Protein AF-A0A714JYG7-F1 (afdb_monomer)

Sequence (99 aa):
MRKHTPIIKWAGGKTKLMPFLSKHFPHDKSRRWVEPFIGGGAVFLNMFATEALLADSNPDLINLYRNIQRNKPAFIREVQLLAERHFEEEDYYVLRNTF

Radius of gyration: 16.34 Å; Cα contacts (8 Å, |Δi|>4): 71; chains: 1; bounding box: 40×27×45 Å

Mean predicted aligned error: 3.96 Å

Foldseek 3Di:
DDQDDQPDDFPPQCLVVQVVCVVVPDPPQVDEAEAQDCTSVRNVVSDDHPHYHHHDPDVVVVVVVVCCVPPVVVVVVVVVVVVPDDDDPVNVVVVVVVD

Nearest PDB structures (foldseek):
  4rts-assembly1_A  TM=8.724E-01  e=8.100E-05  Escherichia coli str. K-12 substr. MDS42
  4rtp-assembly1_A  TM=8.863E-01  e=1.326E-04  Escherichia coli str. K-12 substr. MDS42
  4rto-assembly1_A  TM=8.886E-01  e=1.236E-04  Escherichia coli str. K-12 substr. MDS42
  1yf3-assembly1_A  TM=7.286E-01  e=8.429E-03  Tequatrovirus T4
  6r6k-assembly2_B  TM=2.890E-01  e=5.865E+00  Pseudomonas aeruginosa

Secondary structure (DSSP, 8-state):
-PPPP-SS--TT-GGGTHHHHHHHS---TTSPEEETT-TT-TTGGGS--SSEEE--S-HHHHHHHHHHHHHHHHHHHHHHHHHHS---HHHHHHHHHH-

Organism: NCBI:txid220341

Structure (mmCIF, N/CA/C/O backbone):
data_AF-A0A714JYG7-F1
#
_entry.id   AF-A0A714JYG7-F1
#
loop_
_atom_site.group_PDB
_atom_site.id
_atom_site.type_symbol
_atom_site.label_atom_id
_atom_site.label_alt_id
_atom_site.label_comp_id
_atom_site.label_asym_id
_atom_site.label_entity_id
_atom_site.label_seq_id
_atom_site.pdbx_PDB_ins_code
_atom_site.Cartn_x
_atom_site.Cartn_y
_atom_site.Cartn_z
_atom_site.occupancy
_atom_site.B_iso_or_equiv
_atom_site.auth_seq_id
_atom_site.auth_comp_id
_atom_site.auth_asym_id
_atom_site.auth_atom_id
_atom_site.pdbx_PDB_model_num
ATOM 1 N N . MET A 1 1 ? 20.173 4.069 -3.162 1.00 59.81 1 MET A N 1
ATOM 2 C CA . MET A 1 1 ? 18.808 4.221 -3.718 1.00 59.81 1 MET A CA 1
ATOM 3 C C . MET A 1 1 ? 17.852 4.464 -2.562 1.00 59.81 1 MET A C 1
ATOM 5 O O . MET A 1 1 ? 17.959 3.749 -1.570 1.00 59.81 1 MET A O 1
ATOM 9 N N . ARG A 1 2 ? 16.981 5.477 -2.634 1.00 67.50 2 ARG A N 1
ATOM 10 C CA . ARG A 1 2 ? 15.970 5.706 -1.590 1.00 67.50 2 ARG A CA 1
ATOM 11 C C . ARG A 1 2 ? 14.984 4.539 -1.621 1.00 67.50 2 ARG A C 1
ATOM 13 O O . ARG A 1 2 ? 14.439 4.234 -2.675 1.00 67.50 2 ARG A O 1
ATOM 20 N N . LYS A 1 3 ? 14.819 3.854 -0.492 1.00 80.94 3 LYS A N 1
ATOM 21 C CA . LYS A 1 3 ? 13.912 2.711 -0.376 1.00 80.94 3 LYS A CA 1
ATOM 22 C C . LYS A 1 3 ? 12.511 3.224 -0.065 1.00 80.94 3 LYS A C 1
ATOM 24 O O . LYS A 1 3 ? 12.328 3.930 0.924 1.00 80.94 3 LYS A O 1
ATOM 29 N N . HIS A 1 4 ? 11.547 2.878 -0.904 1.00 89.56 4 HIS A N 1
ATOM 30 C CA . HIS A 1 4 ? 10.141 3.182 -0.679 1.00 89.56 4 HIS A CA 1
ATOM 31 C C . HIS A 1 4 ? 9.474 2.003 0.028 1.00 89.56 4 HIS A C 1
ATOM 33 O O . HIS A 1 4 ? 9.618 0.847 -0.378 1.00 89.56 4 HIS A O 1
ATOM 39 N N . THR A 1 5 ? 8.761 2.289 1.111 1.00 90.75 5 THR A N 1
ATOM 40 C CA . THR A 1 5 ? 8.016 1.274 1.859 1.00 90.75 5 THR A CA 1
ATOM 41 C C . THR A 1 5 ? 6.590 1.196 1.313 1.00 90.75 5 THR A C 1
ATOM 43 O O . THR A 1 5 ? 5.984 2.247 1.098 1.00 90.75 5 THR A O 1
ATOM 46 N N . PRO A 1 6 ? 6.043 -0.015 1.093 1.00 92.75 6 PRO A N 1
ATOM 47 C CA . PRO A 1 6 ? 4.612 -0.225 0.899 1.00 92.75 6 PRO A CA 1
ATOM 48 C C . PRO A 1 6 ? 3.754 0.556 1.890 1.00 92.75 6 PRO A C 1
ATOM 50 O O . PRO A 1 6 ? 4.060 0.597 3.080 1.00 92.75 6 PRO A O 1
ATOM 53 N N . ILE A 1 7 ? 2.659 1.131 1.400 1.00 92.00 7 ILE A N 1
ATOM 54 C CA . ILE A 1 7 ? 1.698 1.887 2.217 1.00 92.00 7 ILE A CA 1
ATOM 55 C C . ILE A 1 7 ? 0.886 0.997 3.168 1.00 92.00 7 ILE A C 1
ATOM 57 O O . ILE A 1 7 ? 0.365 1.480 4.165 1.00 92.00 7 ILE A O 1
ATOM 61 N N . ILE A 1 8 ? 0.793 -0.300 2.868 1.00 94.12 8 ILE A N 1
ATOM 62 C CA . ILE A 1 8 ? 0.073 -1.294 3.662 1.00 94.12 8 ILE A CA 1
ATOM 63 C C . ILE A 1 8 ? 0.981 -2.483 3.965 1.00 94.12 8 ILE A C 1
ATOM 65 O O . ILE A 1 8 ? 1.850 -2.855 3.167 1.00 94.12 8 ILE A O 1
ATOM 69 N N . LYS A 1 9 ? 0.758 -3.114 5.121 1.00 92.12 9 LYS A N 1
ATOM 70 C CA . LYS A 1 9 ? 1.323 -4.437 5.395 1.00 92.12 9 LYS A CA 1
ATOM 71 C C . LYS A 1 9 ? 0.623 -5.446 4.489 1.00 92.12 9 LYS A C 1
ATOM 73 O O . LYS A 1 9 ? -0.600 -5.472 4.422 1.00 92.12 9 LYS A O 1
ATOM 78 N N . TRP A 1 10 ? 1.404 -6.272 3.804 1.00 94.12 10 TRP A N 1
ATOM 79 C CA . TRP A 1 10 ? 0.881 -7.272 2.880 1.00 94.12 10 TRP A CA 1
ATOM 80 C C . TRP A 1 10 ? 1.672 -8.568 3.006 1.00 94.12 10 TRP A C 1
ATOM 82 O O . TRP A 1 10 ? 2.910 -8.545 3.041 1.00 94.12 10 TRP A O 1
ATOM 92 N N . ALA A 1 11 ? 0.968 -9.697 3.069 1.00 91.38 11 ALA A N 1
ATOM 93 C CA . ALA A 1 11 ? 1.604 -11.007 3.059 1.00 91.38 11 ALA A CA 1
ATOM 94 C C . ALA A 1 11 ? 2.410 -11.189 1.759 1.00 91.38 11 ALA A C 1
ATOM 96 O O . ALA A 1 11 ? 1.986 -10.779 0.681 1.00 91.38 11 ALA A O 1
ATOM 97 N N . GLY A 1 12 ? 3.614 -11.759 1.854 1.00 89.44 12 GLY A N 1
ATOM 98 C CA . GLY A 1 12 ? 4.486 -11.932 0.684 1.00 89.44 12 GLY A CA 1
ATOM 99 C C . GLY A 1 12 ? 5.163 -10.648 0.177 1.00 89.44 12 GLY A C 1
ATOM 100 O O . GLY A 1 12 ? 5.590 -10.594 -0.982 1.00 89.44 12 GLY A O 1
ATOM 101 N N . GLY A 1 13 ? 5.283 -9.615 1.022 1.00 87.81 13 GLY A N 1
ATOM 102 C CA . GLY A 1 13 ? 5.994 -8.375 0.704 1.00 87.81 13 GLY A CA 1
ATOM 103 C C . GLY A 1 13 ? 7.457 -8.604 0.291 1.00 87.81 13 GLY A C 1
ATOM 104 O O . GLY A 1 13 ? 8.273 -9.115 1.058 1.00 87.81 13 GLY A O 1
ATOM 105 N N . LYS A 1 14 ? 7.819 -8.171 -0.923 1.00 91.75 14 LYS A N 1
ATOM 106 C CA . LYS A 1 14 ? 9.126 -8.443 -1.564 1.00 91.75 14 LYS A CA 1
ATOM 107 C C . LYS A 1 14 ? 10.225 -7.434 -1.210 1.00 91.75 14 LYS A C 1
ATOM 109 O O . LYS A 1 14 ? 11.310 -7.455 -1.780 1.00 91.75 14 LYS A O 1
ATOM 114 N N . THR A 1 15 ? 9.994 -6.582 -0.214 1.00 91.25 15 THR A N 1
ATOM 115 C CA . THR A 1 15 ? 10.893 -5.488 0.191 1.00 91.25 15 THR A CA 1
ATOM 116 C C . THR A 1 15 ? 12.310 -5.947 0.574 1.00 91.25 15 THR A C 1
ATOM 118 O O . THR A 1 15 ? 13.266 -5.177 0.447 1.00 91.25 15 THR A O 1
ATOM 121 N N . LYS A 1 16 ? 12.470 -7.189 1.058 1.00 91.25 16 LYS A N 1
ATOM 122 C CA . LYS A 1 16 ? 13.780 -7.801 1.359 1.00 91.25 16 LYS A CA 1
ATOM 123 C C . LYS A 1 16 ? 14.482 -8.364 0.115 1.00 91.25 16 LYS A C 1
ATOM 125 O O . LYS A 1 16 ? 15.704 -8.412 0.094 1.00 91.25 16 LYS A O 1
ATOM 130 N N . LEU A 1 17 ? 13.728 -8.730 -0.923 1.00 92.81 17 LEU A N 1
ATOM 131 C CA . LEU A 1 17 ? 14.249 -9.275 -2.182 1.00 92.81 17 LEU A CA 1
ATOM 132 C C . LEU A 1 17 ? 14.685 -8.191 -3.175 1.00 92.81 17 LEU A C 1
ATOM 134 O O . LEU A 1 17 ? 15.296 -8.512 -4.190 1.00 92.81 17 LEU A O 1
ATOM 138 N N . MET A 1 18 ? 14.423 -6.913 -2.888 1.00 91.00 18 MET A N 1
ATOM 139 C CA . MET A 1 18 ? 14.758 -5.811 -3.795 1.00 91.00 18 MET A CA 1
ATOM 140 C C . MET A 1 18 ? 16.214 -5.796 -4.288 1.00 91.00 18 MET A C 1
ATOM 142 O O . MET A 1 18 ? 16.385 -5.594 -5.485 1.00 91.00 18 MET A O 1
ATOM 146 N N . PRO A 1 19 ? 17.255 -6.057 -3.463 1.00 91.00 19 PRO A N 1
ATOM 147 C CA . PRO A 1 19 ? 18.637 -6.095 -3.953 1.00 91.00 19 PRO A CA 1
ATOM 148 C C . PRO A 1 19 ? 18.904 -7.198 -4.984 1.00 91.00 19 PRO A C 1
ATOM 150 O O . PRO A 1 19 ? 19.830 -7.082 -5.781 1.00 91.00 19 PRO A O 1
ATOM 153 N N . PHE A 1 20 ? 18.132 -8.286 -4.941 1.00 93.50 20 PHE A N 1
ATOM 154 C CA . PHE A 1 20 ? 18.207 -9.366 -5.919 1.00 93.50 20 PHE A CA 1
ATOM 155 C C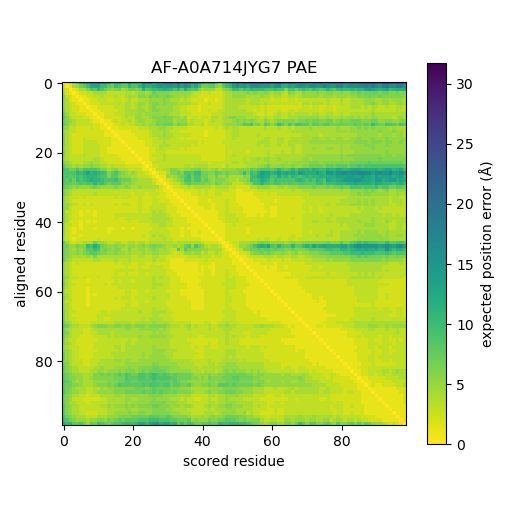 . PHE A 1 20 ? 17.395 -9.021 -7.171 1.00 93.50 20 PHE A C 1
ATOM 157 O O . PHE A 1 20 ? 17.911 -9.122 -8.281 1.00 93.50 20 PHE A O 1
ATOM 164 N N . LEU A 1 21 ? 16.151 -8.564 -6.995 1.00 91.62 21 LEU A N 1
ATOM 165 C CA . LEU A 1 21 ? 15.255 -8.218 -8.100 1.00 91.62 21 LEU A CA 1
ATOM 166 C C . LEU A 1 21 ? 15.816 -7.079 -8.954 1.00 91.62 21 LEU A C 1
ATOM 168 O O . LEU A 1 21 ? 15.788 -7.175 -10.175 1.00 91.62 21 LEU A O 1
ATOM 172 N N . SER A 1 22 ? 16.391 -6.042 -8.338 1.00 88.94 22 SER A N 1
ATOM 173 C CA . SER A 1 22 ? 16.936 -4.892 -9.066 1.00 88.94 22 SER A CA 1
ATOM 174 C C . SER A 1 22 ? 18.106 -5.251 -9.983 1.00 88.94 22 SER A C 1
ATOM 176 O O . SER A 1 22 ? 18.273 -4.604 -11.009 1.00 88.94 22 SER A O 1
ATOM 178 N N . LYS A 1 23 ? 18.890 -6.284 -9.639 1.00 91.62 23 LYS A N 1
ATOM 179 C CA . LYS A 1 23 ? 20.005 -6.782 -10.464 1.00 91.62 23 LYS A CA 1
ATOM 180 C C . LYS A 1 23 ? 19.544 -7.541 -11.707 1.00 91.62 23 LYS A C 1
ATOM 182 O O . LYS A 1 23 ? 20.284 -7.602 -12.679 1.00 91.62 23 LYS A O 1
ATOM 187 N N . HIS A 1 24 ? 18.359 -8.144 -11.654 1.00 90.81 24 HIS A N 1
ATOM 188 C CA . HIS A 1 24 ? 17.820 -8.979 -12.731 1.00 90.81 24 HIS A CA 1
ATOM 189 C C . HIS A 1 24 ? 16.710 -8.278 -13.512 1.00 90.81 24 HIS A C 1
ATOM 191 O O . HIS A 1 24 ? 16.174 -8.836 -14.468 1.00 90.81 24 HIS A O 1
ATOM 197 N N . PHE A 1 25 ? 16.326 -7.074 -13.094 1.00 86.62 25 PHE A N 1
ATOM 198 C CA . PHE A 1 25 ? 15.247 -6.362 -13.737 1.00 86.62 25 PHE A CA 1
ATOM 199 C C . PHE A 1 25 ? 15.717 -5.745 -15.062 1.00 86.62 25 PHE A C 1
ATOM 201 O O . PHE A 1 25 ? 16.740 -5.058 -15.076 1.00 86.62 25 PHE A O 1
ATOM 208 N N . PRO A 1 26 ? 14.983 -5.934 -16.172 1.00 83.44 26 PRO A N 1
ATOM 209 C CA . PRO A 1 26 ? 15.343 -5.323 -17.443 1.00 83.44 26 PRO A CA 1
ATOM 210 C C . PRO A 1 26 ? 15.328 -3.793 -17.334 1.00 83.44 26 PRO A C 1
ATOM 212 O O . PRO A 1 26 ? 14.319 -3.183 -17.001 1.00 83.44 26 PRO A O 1
ATOM 215 N N . HIS A 1 27 ? 16.451 -3.154 -17.656 1.00 77.25 27 HIS A N 1
ATOM 216 C CA . HIS A 1 27 ? 16.588 -1.693 -17.603 1.00 77.25 27 HIS A CA 1
ATOM 217 C C . HIS A 1 27 ? 16.061 -0.971 -18.859 1.00 77.25 27 HIS A C 1
ATOM 219 O O . HIS A 1 27 ? 16.256 0.236 -19.004 1.00 77.25 27 HIS A O 1
ATOM 225 N N . ASP A 1 28 ? 15.391 -1.694 -19.760 1.00 83.81 28 ASP A N 1
ATOM 226 C CA . ASP A 1 28 ? 14.766 -1.140 -20.960 1.00 83.81 28 ASP A CA 1
ATOM 227 C C . ASP A 1 28 ? 13.505 -0.342 -20.595 1.00 83.81 28 ASP A C 1
ATOM 229 O O . ASP A 1 28 ? 12.432 -0.894 -20.349 1.00 83.81 28 ASP A O 1
ATOM 233 N N . LYS A 1 29 ? 13.646 0.985 -20.573 1.00 80.06 29 LYS A N 1
ATOM 234 C CA . LYS A 1 29 ? 12.573 1.928 -20.227 1.00 80.06 29 LYS A CA 1
ATOM 235 C C . LYS A 1 29 ? 11.565 2.161 -21.357 1.00 80.06 29 LYS A C 1
ATOM 237 O O . LYS A 1 29 ? 10.598 2.886 -21.134 1.00 80.06 29 LYS A O 1
ATOM 242 N N . SER A 1 30 ? 11.792 1.600 -22.550 1.00 84.62 30 SER A N 1
ATOM 243 C CA . SER A 1 30 ? 10.851 1.696 -23.677 1.00 84.62 30 SER A CA 1
ATOM 244 C C . SER A 1 30 ? 9.677 0.723 -23.550 1.00 84.62 30 SER A C 1
ATOM 246 O O . SER A 1 30 ? 8.651 0.892 -24.207 1.00 84.62 30 SER A O 1
ATOM 248 N N . ARG A 1 31 ? 9.809 -0.292 -22.688 1.00 87.50 31 ARG A N 1
ATOM 249 C CA . ARG A 1 31 ? 8.783 -1.307 -22.462 1.00 87.50 31 ARG A CA 1
ATOM 250 C C . ARG A 1 31 ? 7.864 -0.915 -21.316 1.00 87.50 31 ARG A C 1
ATOM 252 O O . ARG A 1 31 ? 8.291 -0.361 -20.304 1.00 87.50 31 ARG A O 1
ATOM 259 N N . ARG A 1 32 ? 6.596 -1.295 -21.452 1.00 90.44 32 ARG A N 1
ATOM 260 C CA . ARG A 1 32 ? 5.622 -1.230 -20.364 1.00 90.44 32 ARG A CA 1
ATOM 261 C C . ARG A 1 32 ? 5.903 -2.327 -19.336 1.00 90.44 32 ARG A C 1
ATOM 263 O O . ARG A 1 32 ? 6.014 -3.500 -19.688 1.00 90.44 32 ARG A O 1
ATOM 270 N N . TRP A 1 33 ? 5.954 -1.950 -18.063 1.00 91.94 33 TRP A N 1
ATOM 271 C CA . TRP A 1 33 ? 5.955 -2.882 -16.938 1.00 91.94 33 TRP A CA 1
ATOM 272 C C . TRP A 1 33 ? 4.560 -3.487 -16.754 1.00 91.94 33 TRP A C 1
ATOM 274 O O . TRP A 1 33 ? 3.573 -2.756 -16.764 1.00 91.94 33 TRP A O 1
ATOM 284 N N . VAL A 1 34 ? 4.460 -4.795 -16.519 1.00 93.81 34 VAL A N 1
ATOM 285 C CA . VAL A 1 34 ? 3.193 -5.453 -16.160 1.00 93.81 34 VAL A CA 1
ATOM 286 C C . VAL A 1 34 ? 3.377 -6.222 -14.850 1.00 93.81 34 VAL A C 1
ATOM 288 O O . VAL A 1 34 ? 4.155 -7.171 -14.804 1.00 93.81 34 VAL A O 1
ATOM 291 N N . GLU A 1 35 ? 2.657 -5.827 -13.794 1.00 94.75 35 GLU A N 1
ATOM 292 C CA . GLU A 1 35 ? 2.606 -6.542 -12.508 1.00 94.75 35 GLU A CA 1
ATOM 293 C C . GLU A 1 35 ? 1.208 -7.127 -12.298 1.00 94.75 35 GLU A C 1
ATOM 295 O O . GLU A 1 35 ? 0.309 -6.399 -11.882 1.00 94.75 35 GLU A O 1
ATOM 300 N N . PRO A 1 36 ? 0.987 -8.421 -12.575 1.00 96.56 36 PRO A N 1
ATOM 301 C CA . PRO A 1 36 ? -0.327 -9.040 -12.393 1.00 96.56 36 PRO A CA 1
ATOM 302 C C . PRO A 1 36 ? -0.704 -9.283 -10.920 1.00 96.56 36 PRO A C 1
ATOM 304 O O . PRO A 1 36 ? -1.864 -9.567 -10.636 1.00 96.56 36 PRO A O 1
ATOM 307 N N . PHE A 1 37 ? 0.268 -9.189 -10.003 1.00 95.88 37 PHE A N 1
ATOM 308 C CA . PHE A 1 37 ? 0.113 -9.465 -8.569 1.00 95.88 37 PHE A CA 1
ATOM 309 C C . PHE A 1 37 ? 0.847 -8.410 -7.734 1.00 95.88 37 PHE A C 1
ATOM 311 O O . PHE A 1 37 ? 1.850 -8.706 -7.075 1.00 95.88 37 PHE A O 1
ATOM 318 N N . ILE A 1 38 ? 0.395 -7.159 -7.811 1.00 95.50 38 ILE A N 1
ATOM 319 C CA . ILE A 1 38 ? 1.071 -6.039 -7.143 1.00 95.50 38 ILE A CA 1
ATOM 320 C C . ILE A 1 38 ? 1.151 -6.227 -5.619 1.00 95.50 38 ILE A C 1
ATOM 322 O O . ILE A 1 38 ? 2.165 -5.867 -5.006 1.00 95.50 38 ILE A O 1
ATOM 326 N N . GLY A 1 39 ? 0.110 -6.787 -4.986 1.00 95.50 39 GLY A N 1
ATOM 327 C CA . GLY A 1 39 ? -0.016 -6.800 -3.530 1.00 95.50 39 GLY A CA 1
ATOM 328 C C . GLY A 1 39 ? 0.246 -5.412 -2.926 1.00 95.50 39 GLY A C 1
ATOM 329 O O . GLY A 1 39 ? -0.220 -4.399 -3.433 1.00 95.50 39 GLY A O 1
ATOM 330 N N . GLY A 1 40 ? 1.083 -5.332 -1.887 1.00 94.19 40 GLY A N 1
ATOM 331 C CA . GLY A 1 40 ? 1.500 -4.050 -1.292 1.00 94.19 40 GLY A CA 1
ATOM 332 C C . GLY A 1 40 ? 2.426 -3.169 -2.158 1.00 94.19 40 GLY A C 1
ATOM 333 O O . GLY A 1 40 ? 2.907 -2.138 -1.687 1.00 94.19 40 GLY A O 1
ATOM 334 N N . GLY A 1 41 ? 2.750 -3.558 -3.395 1.00 94.50 41 GLY A N 1
ATOM 335 C CA . GLY A 1 41 ? 3.500 -2.723 -4.341 1.00 94.50 41 GLY A CA 1
ATOM 336 C C . GLY A 1 41 ? 4.988 -2.565 -4.032 1.00 94.50 41 GLY A C 1
ATOM 337 O O . GLY A 1 41 ? 5.6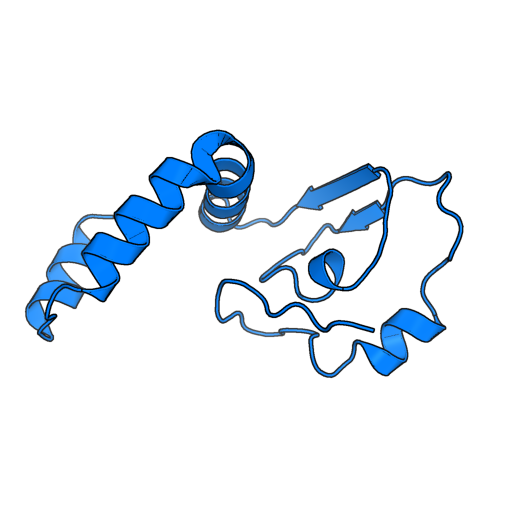23 -1.628 -4.506 1.00 94.50 41 GLY A O 1
ATOM 338 N N . ALA A 1 42 ? 5.572 -3.466 -3.236 1.00 94.00 42 ALA A N 1
ATOM 339 C CA . ALA A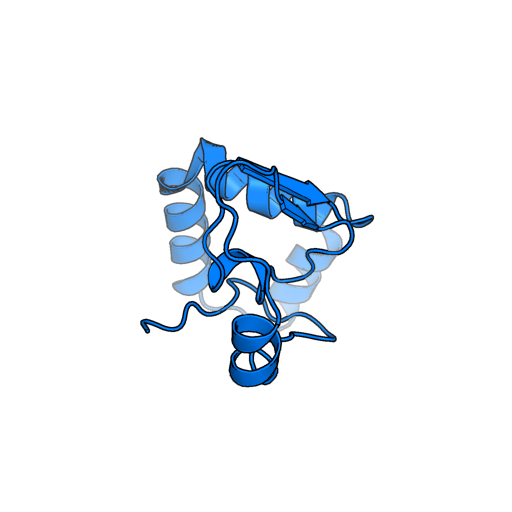 1 42 ? 6.974 -3.375 -2.821 1.00 94.00 42 ALA A CA 1
ATOM 340 C C . ALA A 1 42 ? 7.954 -3.293 -4.001 1.00 94.00 42 ALA A C 1
ATOM 342 O O . ALA A 1 42 ? 8.939 -2.561 -3.916 1.00 9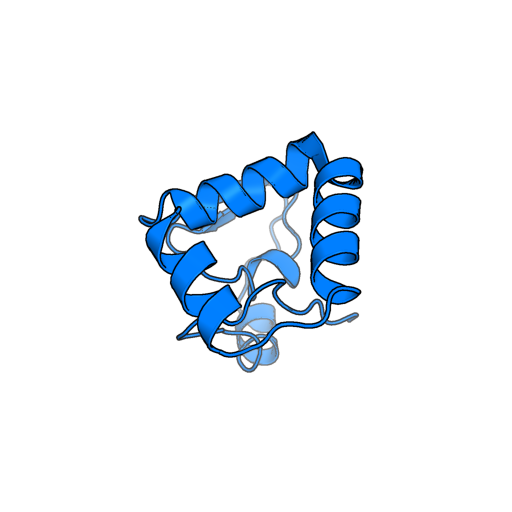4.00 42 ALA A O 1
ATOM 343 N N . VAL A 1 43 ? 7.690 -4.039 -5.077 1.00 92.56 43 VAL A N 1
ATOM 344 C CA . VAL A 1 43 ? 8.547 -4.051 -6.265 1.00 92.56 43 VAL A CA 1
ATOM 345 C C . VAL A 1 43 ? 8.320 -2.783 -7.078 1.00 92.56 43 VAL A C 1
ATOM 347 O O . VAL A 1 43 ? 9.259 -2.006 -7.220 1.00 92.56 43 VAL A O 1
ATOM 350 N N . PHE A 1 44 ? 7.082 -2.524 -7.507 1.00 91.81 44 PHE A N 1
ATOM 351 C CA . PHE A 1 44 ? 6.706 -1.307 -8.229 1.00 91.81 44 PHE A CA 1
ATOM 352 C C . PHE A 1 44 ? 7.241 -0.017 -7.582 1.00 91.81 44 PHE A C 1
ATOM 354 O O . PHE A 1 44 ? 7.867 0.796 -8.253 1.00 91.81 44 PHE A O 1
ATOM 361 N N . LEU A 1 45 ? 7.089 0.157 -6.263 1.00 91.50 45 LEU A N 1
ATOM 362 C CA . LEU A 1 45 ? 7.537 1.368 -5.559 1.00 91.50 45 LEU A CA 1
ATOM 363 C C . LEU A 1 45 ? 9.060 1.562 -5.553 1.00 91.50 45 LEU A C 1
ATOM 365 O O . LEU A 1 45 ? 9.542 2.655 -5.266 1.00 91.50 45 LEU A O 1
ATOM 369 N N . ASN A 1 46 ? 9.826 0.505 -5.814 1.00 90.75 46 ASN A N 1
ATOM 370 C CA . ASN A 1 46 ? 11.285 0.526 -5.788 1.00 90.75 46 ASN A CA 1
ATOM 371 C C . ASN A 1 46 ? 11.909 0.249 -7.161 1.00 90.75 46 ASN A C 1
ATOM 373 O O . ASN A 1 46 ? 13.129 0.141 -7.248 1.00 90.75 46 ASN A O 1
ATOM 377 N N . MET A 1 47 ? 11.115 0.148 -8.225 1.00 86.44 47 MET A N 1
ATOM 378 C CA . MET A 1 47 ? 11.595 -0.050 -9.589 1.00 86.44 47 MET A CA 1
ATOM 379 C C . MET A 1 47 ? 11.091 1.080 -10.481 1.00 86.44 47 MET A C 1
ATOM 381 O O . MET A 1 47 ? 9.956 1.523 -10.362 1.00 86.44 47 MET A O 1
ATOM 385 N N . PHE A 1 48 ? 11.945 1.570 -11.378 1.00 77.31 48 PH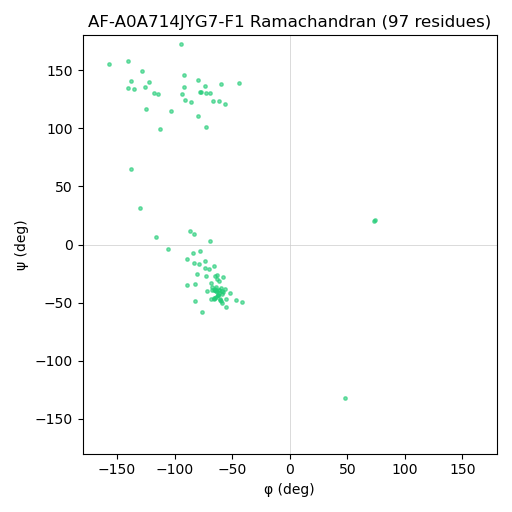E A N 1
ATOM 386 C CA . PHE A 1 48 ? 11.561 2.636 -12.299 1.00 77.31 48 PHE A CA 1
ATOM 387 C C . PHE A 1 48 ? 11.001 2.045 -13.595 1.00 77.31 48 PHE A C 1
ATOM 389 O O . PHE A 1 48 ? 11.705 1.308 -14.283 1.00 77.31 48 PHE A O 1
ATOM 396 N N . ALA A 1 49 ? 9.781 2.433 -13.954 1.00 81.50 49 ALA A N 1
ATOM 397 C CA . ALA A 1 49 ? 9.184 2.205 -15.264 1.00 81.50 49 ALA A CA 1
ATOM 398 C C . ALA A 1 49 ? 8.447 3.475 -15.705 1.00 81.50 49 ALA A C 1
ATOM 400 O O . ALA A 1 49 ? 7.812 4.134 -14.882 1.00 81.50 49 ALA A O 1
ATOM 401 N N . THR A 1 50 ? 8.538 3.822 -16.990 1.00 85.38 50 THR A N 1
ATOM 402 C CA . THR A 1 50 ? 7.824 4.981 -17.554 1.00 85.38 50 THR A CA 1
ATOM 403 C C . THR A 1 50 ?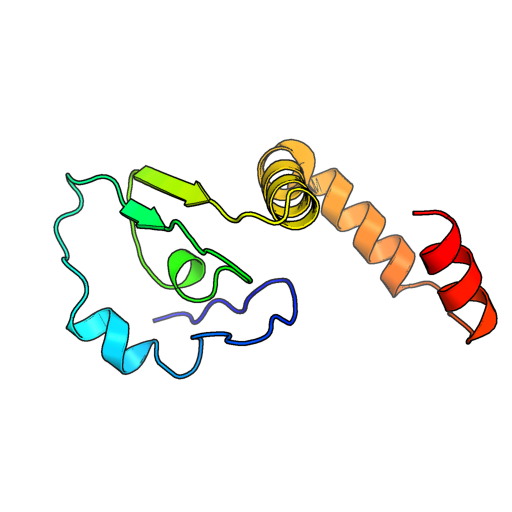 6.323 4.705 -17.645 1.00 85.38 50 THR A C 1
ATOM 405 O O . THR A 1 50 ? 5.508 5.561 -17.315 1.00 85.38 50 THR A O 1
ATOM 408 N N . GLU A 1 51 ? 5.962 3.482 -18.037 1.00 90.25 51 GLU A N 1
ATOM 409 C CA . GLU A 1 51 ? 4.589 2.990 -18.050 1.00 90.25 51 GLU A CA 1
ATOM 410 C C . GLU A 1 51 ? 4.494 1.687 -17.262 1.00 90.25 51 GLU A C 1
ATOM 412 O O . GLU A 1 51 ? 5.311 0.782 -17.446 1.00 90.25 51 GLU A O 1
ATOM 417 N N . ALA A 1 52 ? 3.464 1.571 -16.425 1.00 92.56 52 ALA A N 1
ATOM 418 C CA . ALA A 1 52 ? 3.178 0.360 -15.672 1.00 92.56 52 ALA A CA 1
ATOM 419 C C . ALA A 1 52 ? 1.683 0.020 -15.722 1.00 92.56 52 ALA A C 1
ATOM 421 O O . ALA A 1 52 ? 0.829 0.879 -15.505 1.00 92.56 52 ALA A O 1
ATOM 422 N N . LEU A 1 53 ? 1.380 -1.249 -15.985 1.00 95.25 53 LEU A N 1
ATOM 423 C CA . LEU A 1 53 ? 0.074 -1.862 -15.790 1.00 95.25 53 LEU A CA 1
ATOM 424 C C . LEU A 1 53 ? 0.140 -2.712 -14.524 1.00 95.25 53 LEU A C 1
ATOM 426 O O . LEU A 1 53 ? 0.876 -3.695 -14.464 1.00 95.25 53 LEU A O 1
ATOM 430 N N . LEU A 1 54 ? -0.621 -2.311 -13.514 1.00 95.94 54 LEU A N 1
ATOM 431 C CA . LEU A 1 54 ? -0.626 -2.927 -12.194 1.00 95.94 54 LEU A CA 1
ATOM 432 C C . LEU A 1 54 ? -1.991 -3.568 -11.957 1.00 95.94 54 LEU A C 1
ATOM 434 O O . LEU A 1 54 ? -3.019 -2.917 -12.159 1.00 95.94 54 LEU A O 1
ATOM 438 N N . ALA A 1 55 ? -1.994 -4.826 -11.541 1.00 97.56 55 ALA A N 1
ATOM 439 C CA . ALA A 1 55 ? -3.197 -5.595 -11.287 1.00 97.56 55 ALA A CA 1
ATOM 440 C C . ALA A 1 55 ? -3.048 -6.468 -10.038 1.00 97.56 55 ALA A C 1
ATOM 442 O O . ALA A 1 55 ? -1.948 -6.772 -9.575 1.00 97.56 55 ALA A O 1
ATOM 443 N N . ASP A 1 56 ? -4.202 -6.825 -9.496 1.00 97.94 56 ASP A N 1
ATOM 444 C CA . ASP A 1 56 ? -4.408 -7.777 -8.419 1.00 97.94 56 ASP A CA 1
ATOM 445 C C . ASP A 1 56 ? -5.852 -8.273 -8.538 1.00 97.94 56 ASP A C 1
ATOM 447 O O . ASP A 1 56 ? -6.709 -7.565 -9.078 1.00 97.94 56 ASP A O 1
ATOM 451 N N . SER A 1 57 ? -6.138 -9.467 -8.029 1.00 97.81 57 SER A N 1
ATOM 452 C CA . SER A 1 57 ? -7.510 -9.974 -7.970 1.00 97.81 57 SER A CA 1
ATOM 453 C C . SER A 1 57 ? -8.344 -9.286 -6.888 1.00 97.81 57 SER A C 1
ATOM 455 O O . SER A 1 57 ? -9.566 -9.351 -6.952 1.00 97.81 57 SER A O 1
ATOM 457 N N . ASN A 1 58 ? -7.714 -8.652 -5.890 1.00 97.62 58 ASN A N 1
ATOM 458 C CA . ASN A 1 58 ? -8.423 -7.948 -4.826 1.00 97.62 58 ASN A CA 1
ATOM 459 C C . ASN A 1 58 ? -8.896 -6.551 -5.306 1.00 97.62 58 ASN A C 1
ATOM 461 O O . ASN A 1 58 ? -8.062 -5.659 -5.506 1.00 97.62 58 ASN A O 1
ATOM 465 N N . PRO A 1 59 ? -10.214 -6.320 -5.474 1.00 97.38 59 PRO A N 1
ATOM 466 C CA . PRO A 1 59 ? -10.728 -5.047 -5.974 1.00 97.38 59 PRO A CA 1
ATOM 467 C C . PRO A 1 59 ? -10.531 -3.891 -4.985 1.00 97.38 59 PRO A C 1
ATOM 469 O O . PRO A 1 59 ? -10.274 -2.771 -5.427 1.00 97.38 59 PRO A O 1
ATOM 472 N N . ASP A 1 60 ? -10.579 -4.139 -3.674 1.00 96.88 60 ASP A N 1
ATOM 473 C CA . ASP A 1 60 ? -10.395 -3.110 -2.642 1.00 96.88 60 ASP A CA 1
ATOM 474 C C . ASP A 1 60 ? -8.962 -2.588 -2.631 1.00 96.88 60 ASP A C 1
ATOM 476 O O . ASP A 1 60 ? -8.731 -1.381 -2.553 1.00 96.88 60 ASP A O 1
ATOM 480 N N . LEU A 1 61 ? -7.989 -3.482 -2.821 1.00 97.12 61 LEU A N 1
ATOM 481 C CA . LEU A 1 61 ? -6.587 -3.112 -2.995 1.00 97.12 61 LEU A CA 1
ATOM 482 C C . LEU A 1 61 ? -6.396 -2.211 -4.221 1.00 97.12 61 LEU A C 1
ATOM 484 O O . LEU A 1 61 ? -5.729 -1.176 -4.154 1.00 97.12 61 LEU A O 1
ATOM 488 N N . ILE A 1 62 ? -6.989 -2.588 -5.354 1.00 97.62 62 ILE A N 1
ATOM 489 C CA . ILE A 1 62 ? -6.900 -1.789 -6.579 1.00 97.62 62 ILE A CA 1
ATOM 490 C C . ILE A 1 62 ? -7.603 -0.438 -6.402 1.00 97.62 62 ILE A C 1
ATOM 492 O O . ILE A 1 62 ? -7.088 0.590 -6.855 1.00 97.62 62 ILE A O 1
ATOM 496 N N . ASN A 1 63 ? -8.740 -0.408 -5.710 1.00 96.88 63 ASN A N 1
ATOM 497 C CA . ASN A 1 63 ? -9.462 0.821 -5.400 1.00 96.88 63 ASN A CA 1
ATOM 498 C C . ASN A 1 63 ? -8.668 1.735 -4.461 1.00 96.88 63 ASN A C 1
ATOM 500 O O . ASN A 1 63 ? -8.622 2.940 -4.713 1.00 96.88 63 ASN A O 1
ATOM 504 N N . LEU A 1 64 ? -7.971 1.187 -3.462 1.00 96.38 64 LEU A N 1
ATOM 505 C CA . LEU A 1 64 ? -7.055 1.930 -2.595 1.00 96.38 64 LEU A CA 1
ATOM 506 C C . LEU A 1 64 ? -5.986 2.661 -3.420 1.00 96.38 64 LEU A C 1
ATOM 508 O O . LEU A 1 64 ? -5.852 3.882 -3.319 1.00 96.38 64 LEU A O 1
ATOM 512 N N . TYR A 1 65 ? -5.263 1.948 -4.290 1.00 96.19 65 TYR A N 1
ATOM 513 C CA . TYR A 1 65 ? -4.228 2.570 -5.125 1.00 96.19 65 TYR A CA 1
ATOM 514 C C . TYR A 1 65 ? -4.794 3.600 -6.108 1.00 96.19 65 TYR A C 1
ATOM 516 O O . TYR A 1 65 ? -4.205 4.670 -6.280 1.00 96.19 65 TYR A O 1
ATOM 524 N N . ARG A 1 66 ? -5.950 3.326 -6.727 1.00 96.75 66 ARG A N 1
ATOM 525 C CA . ARG A 1 66 ? -6.627 4.287 -7.616 1.00 96.75 66 ARG A CA 1
ATOM 526 C C . ARG A 1 66 ? -7.083 5.538 -6.870 1.00 96.75 66 ARG A C 1
ATOM 528 O O . ARG A 1 66 ? -6.961 6.635 -7.413 1.00 96.75 66 ARG A O 1
ATOM 535 N N . ASN 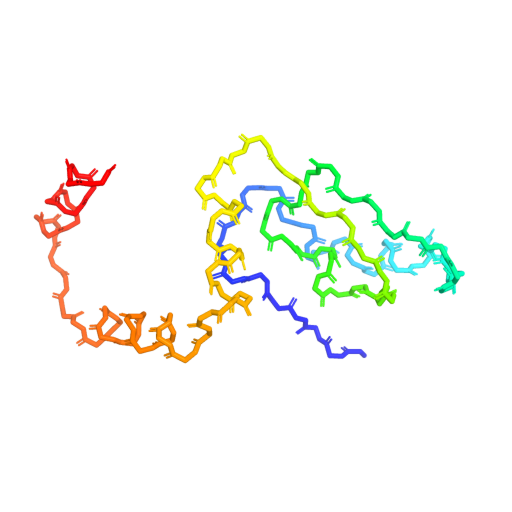A 1 67 ? -7.590 5.397 -5.646 1.00 97.12 67 ASN A N 1
ATOM 536 C CA . ASN A 1 67 ? -8.000 6.529 -4.821 1.00 97.12 67 ASN A CA 1
ATOM 537 C C . ASN A 1 67 ? -6.790 7.393 -4.455 1.00 97.12 67 ASN A C 1
ATOM 539 O O . ASN A 1 67 ? -6.818 8.599 -4.679 1.00 97.12 67 ASN A O 1
ATOM 543 N N . ILE A 1 68 ? -5.686 6.775 -4.028 1.00 96.00 68 ILE A N 1
ATOM 544 C CA . ILE A 1 68 ? -4.433 7.486 -3.749 1.00 96.00 68 ILE A CA 1
ATOM 545 C C . ILE A 1 68 ? -3.923 8.214 -4.996 1.00 96.00 68 ILE A C 1
ATOM 547 O O . ILE A 1 68 ? -3.504 9.364 -4.900 1.00 96.00 68 ILE A O 1
ATOM 551 N N . GLN A 1 69 ? -3.982 7.580 -6.171 1.00 94.94 69 GLN A N 1
ATOM 552 C CA . GLN A 1 69 ? -3.552 8.195 -7.428 1.00 94.94 69 GLN A CA 1
ATOM 553 C C . GLN A 1 69 ? -4.389 9.430 -7.792 1.00 94.94 69 GLN A C 1
ATOM 555 O O . GLN A 1 69 ? -3.835 10.435 -8.231 1.00 94.94 69 GLN A O 1
ATOM 560 N N . ARG A 1 70 ? -5.716 9.353 -7.637 1.00 97.56 70 ARG A N 1
ATOM 561 C CA . ARG A 1 70 ? -6.652 10.386 -8.114 1.00 97.56 70 ARG A CA 1
ATOM 562 C C . ARG A 1 70 ? -6.925 11.482 -7.084 1.00 97.56 70 ARG A C 1
ATOM 564 O O . ARG A 1 70 ? -7.080 12.636 -7.456 1.00 97.56 70 ARG A O 1
ATOM 571 N N . ASN A 1 71 ? -6.957 11.127 -5.801 1.00 96.88 71 ASN A N 1
ATOM 572 C CA . ASN A 1 71 ? -7.473 11.954 -4.708 1.00 96.88 71 ASN A CA 1
ATOM 573 C C . ASN A 1 71 ? -6.490 12.052 -3.528 1.00 96.88 71 ASN A C 1
ATOM 575 O O . ASN A 1 71 ? -6.913 12.187 -2.380 1.00 96.88 71 ASN A O 1
ATOM 579 N N . LYS A 1 72 ? -5.175 12.008 -3.790 1.00 96.44 72 LYS A N 1
ATOM 580 C CA . LYS A 1 72 ? -4.114 11.997 -2.763 1.00 96.44 72 LYS A CA 1
ATOM 581 C C . LYS A 1 72 ? -4.352 12.953 -1.578 1.00 96.44 72 LYS A C 1
ATOM 583 O O . LYS A 1 72 ? -4.219 12.490 -0.447 1.00 96.44 72 LYS A O 1
ATOM 588 N N . PRO A 1 73 ? -4.686 14.249 -1.765 1.00 97.75 73 PRO A N 1
ATOM 589 C CA . PRO A 1 73 ? -4.868 15.153 -0.629 1.00 97.75 73 PRO A CA 1
ATOM 590 C C . PRO A 1 73 ? -6.048 14.761 0.261 1.00 97.75 73 PRO A C 1
ATOM 592 O O . PRO A 1 73 ? -5.943 14.863 1.476 1.00 97.75 73 PRO A O 1
ATOM 595 N N . ALA A 1 74 ? -7.155 14.299 -0.329 1.00 97.69 74 ALA A N 1
ATOM 596 C CA . ALA A 1 74 ? -8.313 13.838 0.429 1.00 97.69 74 ALA A CA 1
ATOM 597 C C . ALA A 1 74 ? -7.991 12.551 1.189 1.00 97.69 74 ALA A C 1
ATOM 599 O O . ALA A 1 74 ? -8.211 12.496 2.390 1.00 97.69 74 ALA A O 1
ATOM 600 N N . PHE A 1 75 ? -7.367 11.578 0.520 1.00 97.06 75 PHE A N 1
ATOM 601 C CA . PHE A 1 75 ? -6.944 10.333 1.158 1.00 97.06 75 PHE A CA 1
ATOM 602 C C . PHE A 1 75 ? -6.043 10.582 2.378 1.00 97.06 75 PHE A C 1
ATOM 604 O O . PHE A 1 75 ? -6.270 10.011 3.440 1.00 97.06 75 PHE A O 1
ATOM 611 N N . ILE A 1 76 ? -5.041 11.460 2.246 1.00 97.19 76 ILE A N 1
ATOM 612 C CA . ILE A 1 76 ? -4.132 11.791 3.353 1.00 97.19 76 ILE A CA 1
ATOM 613 C C . ILE A 1 76 ? -4.894 12.424 4.521 1.00 97.19 76 ILE A C 1
ATOM 615 O O . ILE A 1 76 ? -4.647 12.028 5.656 1.00 97.19 76 ILE A O 1
ATOM 619 N N . ARG A 1 77 ? -5.824 13.353 4.257 1.00 97.88 77 ARG A N 1
ATOM 620 C CA . ARG A 1 77 ? -6.638 13.969 5.316 1.00 97.88 77 ARG A CA 1
ATOM 621 C C . ARG A 1 77 ? -7.454 12.931 6.082 1.00 97.88 77 ARG A C 1
ATOM 623 O O . ARG A 1 77 ? -7.387 12.919 7.303 1.00 97.88 77 ARG A O 1
ATOM 630 N N . GLU A 1 78 ? -8.162 12.040 5.389 1.00 96.00 78 GLU A N 1
ATOM 631 C CA . GLU A 1 78 ? -8.974 11.006 6.051 1.00 96.00 78 GLU A CA 1
ATOM 632 C C . GLU A 1 78 ? -8.112 10.061 6.899 1.00 96.00 78 GLU A C 1
ATOM 634 O O . GLU A 1 78 ? -8.442 9.762 8.044 1.00 96.00 78 GLU A O 1
ATOM 639 N N . VAL A 1 79 ? -6.957 9.632 6.376 1.00 95.38 79 VAL A N 1
ATOM 640 C C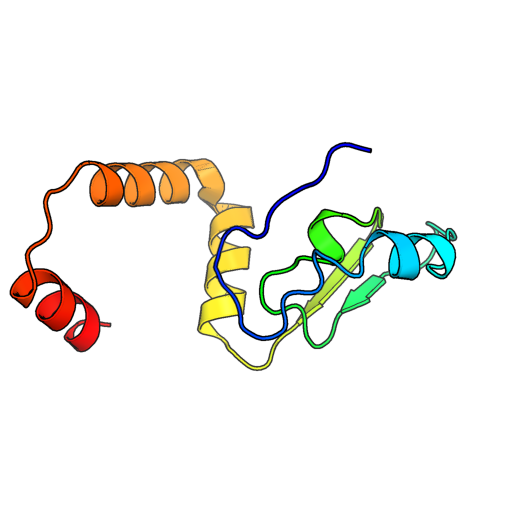A . VAL A 1 79 ? -6.026 8.780 7.131 1.00 95.38 79 VAL A CA 1
ATOM 641 C C . VAL A 1 79 ? -5.461 9.504 8.355 1.00 95.38 79 VAL A C 1
ATOM 643 O O . VAL A 1 79 ? -5.283 8.871 9.391 1.00 95.38 79 VAL A O 1
ATOM 646 N N . GLN A 1 80 ? -5.189 10.808 8.263 1.00 97.12 80 GLN A N 1
ATOM 647 C CA . GLN A 1 80 ? -4.733 11.610 9.403 1.00 97.12 80 GLN A CA 1
ATOM 648 C C . GLN A 1 80 ? -5.812 11.725 10.482 1.00 97.12 80 GLN A C 1
ATOM 650 O O . GLN A 1 80 ? -5.517 11.463 11.643 1.00 97.12 80 GLN A O 1
ATOM 655 N N . LEU A 1 81 ? -7.060 12.009 10.097 1.00 96.12 81 LEU A N 1
ATOM 656 C CA . LEU A 1 81 ? -8.191 12.062 11.028 1.00 96.12 81 LEU A CA 1
ATOM 657 C C . LEU A 1 81 ? -8.393 10.730 11.760 1.00 96.12 81 LEU A C 1
ATOM 659 O O . LEU A 1 81 ? -8.654 10.716 12.961 1.00 96.12 81 LEU A O 1
ATOM 663 N N . LEU A 1 82 ? -8.237 9.605 11.054 1.00 93.75 82 LEU A N 1
ATOM 664 C CA . LEU A 1 82 ? -8.256 8.285 11.682 1.00 93.75 82 LEU A CA 1
ATOM 665 C C . LEU A 1 82 ? -7.054 8.106 12.620 1.00 93.75 82 LEU A C 1
ATOM 667 O O . LEU A 1 82 ? -7.234 7.683 13.750 1.00 93.75 82 LEU A O 1
ATOM 671 N N . ALA A 1 83 ? -5.839 8.450 12.195 1.00 93.56 83 ALA A N 1
ATOM 672 C CA . ALA A 1 83 ? -4.632 8.257 13.002 1.00 93.56 83 ALA A CA 1
ATOM 673 C C . ALA A 1 83 ? -4.589 9.107 14.288 1.00 93.56 83 ALA A C 1
ATOM 675 O O . ALA A 1 83 ? -3.934 8.713 15.249 1.00 93.56 83 ALA A O 1
ATOM 676 N N . GLU A 1 84 ? -5.255 10.262 14.300 1.00 95.75 84 GLU A N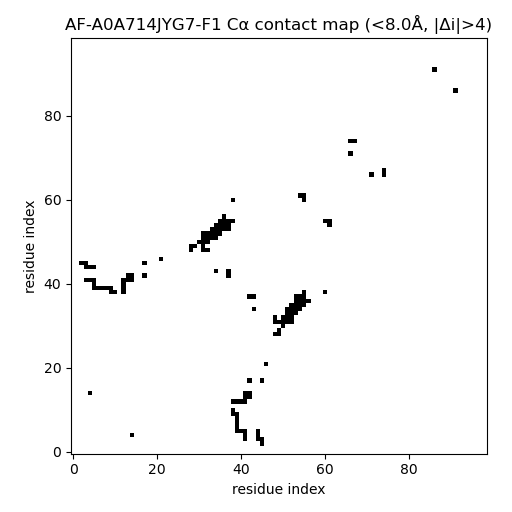 1
ATOM 677 C CA . GLU A 1 84 ? -5.353 11.156 15.463 1.00 95.75 84 GLU A CA 1
ATOM 678 C C . GLU A 1 84 ? -6.453 10.738 16.450 1.00 95.75 84 GLU A C 1
ATOM 680 O O . GLU A 1 84 ? -6.464 11.185 17.599 1.00 95.75 84 GLU A O 1
ATOM 685 N N . ARG A 1 85 ? -7.378 9.871 16.026 1.00 94.88 85 ARG A N 1
ATOM 686 C CA . ARG A 1 85 ? -8.459 9.364 16.867 1.00 94.88 85 ARG A CA 1
ATOM 687 C C . ARG A 1 85 ? -7.955 8.247 17.789 1.00 94.88 85 ARG A C 1
ATOM 689 O O . ARG A 1 85 ? -7.185 7.380 17.385 1.00 94.88 85 ARG A O 1
ATOM 696 N N . HIS A 1 86 ? -8.455 8.233 19.024 1.00 95.69 86 HIS A N 1
ATOM 697 C CA . HIS A 1 86 ? -8.312 7.083 19.915 1.00 95.69 86 HIS A CA 1
ATOM 698 C C . HIS A 1 86 ? -9.319 5.993 19.530 1.00 95.69 86 HIS A C 1
ATOM 700 O O . HIS A 1 86 ? -10.502 6.292 19.353 1.00 95.69 86 HIS A O 1
ATOM 706 N N . PHE A 1 87 ? -8.853 4.752 19.402 1.00 95.25 87 PHE A N 1
ATOM 707 C CA . PHE A 1 87 ? -9.691 3.596 19.094 1.00 95.25 87 PHE A CA 1
ATOM 708 C C . PHE A 1 87 ? -9.634 2.591 20.234 1.00 95.25 87 PHE A C 1
ATOM 710 O O . PHE A 1 87 ? -8.544 2.190 20.641 1.00 95.25 87 PHE A O 1
ATOM 717 N N . GLU A 1 88 ? -10.805 2.158 20.680 1.00 96.81 88 GLU A N 1
ATOM 718 C CA . GLU A 1 88 ? -10.968 0.979 21.526 1.00 96.81 88 GLU A CA 1
ATOM 719 C C . GLU A 1 88 ? -11.276 -0.261 20.670 1.00 96.81 88 GLU A C 1
ATOM 721 O O . GLU A 1 88 ? -11.499 -0.182 19.455 1.00 96.81 88 GLU A O 1
ATOM 726 N N . GLU A 1 89 ? -11.295 -1.435 21.300 1.00 97.38 89 GLU A N 1
ATOM 727 C CA . GLU A 1 89 ? -11.603 -2.700 20.626 1.00 97.38 89 GLU A CA 1
ATOM 728 C C . GLU A 1 89 ? -12.987 -2.675 19.950 1.00 97.38 89 GLU A C 1
ATOM 730 O O . GLU A 1 89 ? -13.137 -3.127 18.809 1.00 97.38 89 GLU A O 1
ATOM 735 N N . GLU A 1 90 ? -13.994 -2.096 20.605 1.00 97.31 90 GLU A N 1
ATOM 736 C CA . GLU A 1 90 ? -15.347 -1.985 20.064 1.00 97.31 90 GLU A CA 1
ATOM 737 C C . GLU A 1 90 ? -15.385 -1.160 18.773 1.00 97.31 90 GLU A C 1
ATOM 739 O O . GLU A 1 90 ? -16.075 -1.537 17.821 1.00 97.31 90 GLU A O 1
ATOM 744 N N . ASP A 1 91 ? -14.608 -0.075 18.698 1.00 95.50 91 ASP A N 1
ATOM 745 C CA . ASP A 1 91 ? -14.555 0.774 17.508 1.00 95.50 91 ASP A CA 1
ATOM 746 C C . ASP A 1 91 ? -14.056 -0.001 16.284 1.00 95.50 91 ASP A C 1
ATOM 748 O O . ASP A 1 91 ? -14.574 0.172 15.175 1.00 95.50 91 ASP A O 1
ATOM 752 N N . TYR A 1 92 ? -13.068 -0.881 16.476 1.00 94.69 92 TYR A N 1
ATOM 753 C CA . TYR A 1 92 ? -12.554 -1.731 15.406 1.00 94.69 92 TYR A CA 1
ATOM 754 C C . TYR A 1 92 ? -13.648 -2.644 14.848 1.00 94.69 92 TYR A C 1
ATOM 756 O O . TYR A 1 92 ? -13.819 -2.721 13.628 1.00 94.69 92 TYR A O 1
ATOM 764 N N . TYR A 1 93 ? -14.414 -3.317 15.712 1.00 96.94 93 TYR A N 1
ATOM 765 C CA . TYR A 1 93 ? -15.478 -4.213 15.257 1.00 96.94 93 TYR A CA 1
ATOM 766 C C . TYR A 1 93 ? -16.632 -3.465 14.595 1.00 96.94 93 TYR A C 1
ATOM 768 O O . TYR A 1 93 ? -17.171 -3.961 13.604 1.00 96.94 93 TYR A O 1
ATOM 776 N N . VAL A 1 94 ? -16.981 -2.273 15.088 1.00 96.12 94 VAL A N 1
ATOM 777 C CA . VAL A 1 94 ? -17.973 -1.407 14.435 1.00 96.12 94 VAL A CA 1
ATOM 778 C C . VAL A 1 94 ? -17.523 -1.072 13.014 1.00 96.12 94 VAL A C 1
ATOM 780 O O . VAL A 1 94 ? -18.279 -1.296 12.068 1.00 96.12 94 VAL A O 1
ATOM 783 N N . LEU A 1 95 ? -16.281 -0.613 12.836 1.00 94.38 95 LEU A N 1
ATOM 784 C CA . LEU A 1 95 ? -15.749 -0.272 11.514 1.00 94.38 95 LEU A CA 1
ATOM 785 C C . LEU A 1 95 ? -15.664 -1.493 10.592 1.00 94.38 95 LEU A C 1
ATOM 787 O O . LEU A 1 95 ? -16.106 -1.420 9.449 1.00 94.38 95 LEU A O 1
ATOM 791 N N . ARG A 1 96 ? -15.158 -2.625 11.093 1.00 95.19 96 ARG A N 1
ATOM 792 C CA . ARG A 1 96 ? -15.030 -3.876 10.330 1.00 95.19 96 ARG A CA 1
ATOM 793 C C . ARG A 1 96 ? -16.372 -4.422 9.843 1.00 95.19 96 ARG A C 1
ATOM 795 O O . ARG A 1 96 ? -16.402 -5.094 8.828 1.00 95.19 96 ARG A O 1
ATOM 802 N N . ASN A 1 97 ? -17.455 -4.206 10.586 1.00 96.88 97 ASN A N 1
ATOM 803 C CA . ASN A 1 97 ? -18.782 -4.689 10.194 1.00 96.88 97 ASN A CA 1
ATOM 804 C C . ASN A 1 97 ? -19.549 -3.674 9.326 1.00 96.88 97 ASN A C 1
ATOM 806 O O . ASN A 1 97 ? -20.591 -4.016 8.773 1.00 96.88 97 ASN A O 1
ATOM 810 N N . THR A 1 98 ? -19.073 -2.427 9.251 1.00 95.94 98 THR A N 1
ATOM 811 C CA . THR A 1 98 ? -19.688 -1.359 8.447 1.00 95.94 98 THR A CA 1
ATOM 812 C C . THR A 1 98 ? -19.262 -1.427 6.979 1.00 95.94 98 THR A C 1
ATOM 814 O O . THR A 1 98 ? -20.055 -1.086 6.102 1.00 95.94 98 THR A O 1
ATOM 817 N N . PHE A 1 99 ? -18.020 -1.841 6.725 1.00 87.00 99 PHE A N 1
ATOM 818 C CA . PHE A 1 99 ? -17.418 -1.976 5.396 1.00 87.00 99 PHE A CA 1
ATOM 819 C C . PHE A 1 99 ? -17.206 -3.450 5.058 1.00 87.00 99 PHE A C 1
ATOM 821 O O . PHE A 1 99 ? -17.406 -3.805 3.877 1.00 87.00 99 PHE A O 1
#

InterPro domains:
  IPR012327 D12 class N6 adenine-specific DNA methyltransferase [PF02086] (10-96)
  IPR012327 D12 class N6 adenine-specific DNA methyltransferase [PR00505] (10-26)
  IPR012327 D12 class N6 adenine-specific DNA methyltransferase [PR00505] (33-47)
  IPR012327 D12 class N6 adenine-specific DNA methyltransferase [PR00505] (52-65)
  IPR012327 D12 class N6 adenine-specific DNA methyltransferase [PTHR30481] (2-94)
  IPR029063 S-adenosyl-L-methionine-dependent methyltransferase superfamily [G3DSA:3.40.50.150] (1-91)
  IPR029063 S-adenosyl-L-methionine-dependent methyltransferase superfamily [SSF53335] (5-98)

Solvent-accessible surface area (backbone atoms only — not comparable to full-atom values): 6227 Å² total; per-residue (Å²): 131,88,83,51,75,45,92,50,94,44,90,88,65,46,66,84,48,44,80,60,50,64,75,72,50,81,83,64,61,87,49,71,43,77,37,73,70,40,79,43,32,31,58,64,62,64,51,93,60,81,40,74,48,76,36,54,91,52,64,67,62,54,47,51,56,50,43,46,73,75,39,43,73,59,51,51,51,55,53,48,59,55,70,74,49,88,76,56,75,66,54,52,54,53,54,66,73,72,107

pLDDT: mean 92.42, std 6.25, range [59.81, 97.94]